Protein AF-A0A6L8RU63-F1 (afdb_monomer)

Sequence (48 aa):
MSTCASMRANVLVVRHCYRADGDVIRIISARKATKAESKEYWRYCHEG

pLDDT: mean 79.76, std 17.38, range [40.94, 96.38]

Mean predicted aligned error: 8.69 Å

Radius of gyration: 14.53 Å; Cα contacts (8 Å, |Δi|>4): 40; chains: 1; bounding box: 20×40×30 Å

Foldseek 3Di:
DDDPPPPVDFDK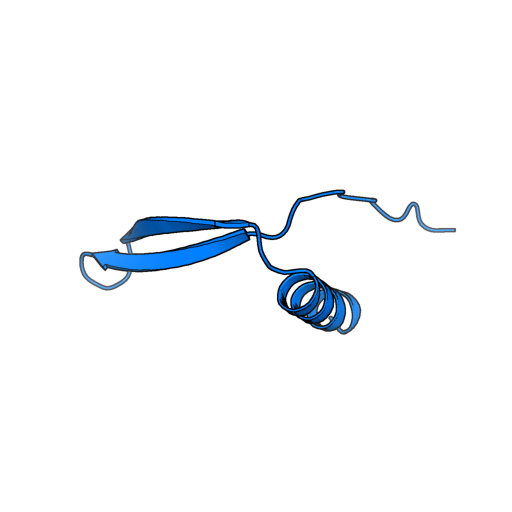DWDWDADPPRPDIDTPDIDGDDPVRVVVVVVVVVVD

Solvent-accessible surface area (backbone atoms only — not comparable to full-atom values): 3194 Å² total; per-residue (Å²): 133,83,84,74,80,81,72,84,70,79,54,66,47,69,47,67,46,70,50,68,101,71,81,36,79,45,77,77,46,75,44,78,41,50,76,66,58,39,51,52,53,52,52,58,64,70,76,105

Structure (mmCIF, N/CA/C/O backbone):
data_AF-A0A6L8RU63-F1
#
_entry.id   AF-A0A6L8RU63-F1
#
loop_
_atom_site.group_PDB
_atom_site.id
_atom_site.type_symbol
_atom_site.label_atom_id
_atom_site.label_alt_id
_atom_site.label_comp_id
_atom_site.label_asym_id
_atom_site.label_entity_id
_atom_site.label_seq_id
_atom_site.pdbx_PDB_ins_code
_atom_site.Cartn_x
_atom_site.Cartn_y
_atom_site.Cartn_z
_atom_site.occupancy
_atom_site.B_iso_or_equiv
_atom_site.auth_seq_id
_atom_site.auth_comp_id
_atom_site.auth_asym_id
_atom_site.auth_atom_id
_atom_site.pdbx_PDB_model_num
ATOM 1 N N . MET A 1 1 ? -1.083 -33.213 -5.637 1.00 40.94 1 MET A N 1
ATOM 2 C CA . MET A 1 1 ? -0.504 -31.959 -6.166 1.00 40.94 1 MET A CA 1
ATOM 3 C C . MET A 1 1 ? -1.502 -30.855 -5.890 1.00 40.94 1 MET A C 1
ATOM 5 O O . MET A 1 1 ? -2.574 -30.847 -6.477 1.00 40.94 1 MET A O 1
ATOM 9 N N . SER A 1 2 ? -1.199 -30.044 -4.884 1.00 45.62 2 SER A N 1
ATOM 10 C CA . SER A 1 2 ? -2.076 -29.031 -4.303 1.00 45.62 2 SER A CA 1
ATOM 11 C C . SER A 1 2 ? -2.510 -28.011 -5.356 1.00 45.62 2 SER A C 1
ATOM 13 O O . SER A 1 2 ? -1.674 -27.447 -6.060 1.00 45.62 2 SER A O 1
ATOM 15 N N . THR A 1 3 ? -3.814 -27.780 -5.479 1.00 49.09 3 THR A N 1
ATOM 16 C CA . THR A 1 3 ? -4.381 -26.727 -6.325 1.00 49.09 3 THR A CA 1
ATOM 17 C C . THR A 1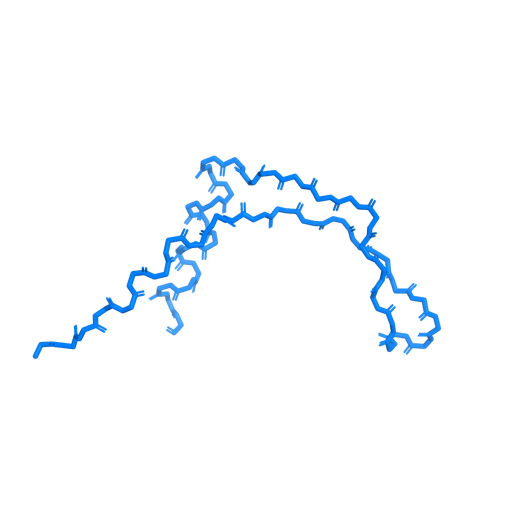 3 ? -3.997 -25.371 -5.740 1.00 49.09 3 THR A C 1
ATOM 19 O O . THR A 1 3 ? -4.668 -24.853 -4.851 1.00 49.09 3 THR A O 1
ATOM 22 N N . CYS A 1 4 ? -2.875 -24.829 -6.217 1.00 42.97 4 CYS A N 1
ATOM 23 C CA . CYS A 1 4 ? -2.447 -23.454 -5.994 1.00 42.97 4 CYS A CA 1
ATOM 24 C C . CYS A 1 4 ? -3.600 -22.523 -6.383 1.00 42.97 4 CYS A C 1
ATOM 26 O O . CYS A 1 4 ? -3.948 -22.399 -7.560 1.00 42.97 4 CYS A O 1
ATOM 28 N N . ALA A 1 5 ? -4.227 -21.905 -5.382 1.00 51.78 5 ALA A N 1
ATOM 29 C CA . ALA A 1 5 ? -5.212 -20.863 -5.585 1.00 51.78 5 ALA A CA 1
ATOM 30 C C . ALA A 1 5 ? -4.498 -19.672 -6.235 1.00 51.78 5 ALA A C 1
ATOM 32 O O . ALA A 1 5 ? -3.932 -18.819 -5.557 1.00 51.78 5 ALA A O 1
ATOM 33 N N . SER A 1 6 ? -4.498 -19.632 -7.569 1.00 52.03 6 SER A N 1
ATOM 34 C CA . SER A 1 6 ? -4.095 -18.468 -8.352 1.00 52.03 6 SER A CA 1
ATOM 35 C C . SER A 1 6 ? -5.112 -17.348 -8.118 1.00 52.03 6 SER A C 1
ATOM 37 O O . SER A 1 6 ? -5.957 -17.041 -8.957 1.00 52.03 6 SER A O 1
ATOM 39 N N . MET A 1 7 ? -5.062 -16.735 -6.938 1.00 52.91 7 MET A N 1
ATOM 40 C CA . MET A 1 7 ? -5.727 -15.472 -6.675 1.00 52.91 7 MET A CA 1
ATOM 41 C C . MET A 1 7 ? -4.923 -14.408 -7.411 1.00 52.91 7 MET A C 1
ATOM 43 O O . MET A 1 7 ? -3.941 -13.870 -6.910 1.00 52.91 7 MET A O 1
ATOM 47 N N . ARG A 1 8 ? -5.337 -14.124 -8.647 1.00 60.56 8 ARG A N 1
ATOM 48 C CA . ARG A 1 8 ? -4.836 -13.040 -9.509 1.00 60.56 8 ARG A CA 1
ATOM 49 C C . ARG A 1 8 ? -5.234 -11.657 -8.955 1.00 60.56 8 ARG A C 1
ATOM 51 O O . ARG A 1 8 ? -5.661 -10.776 -9.697 1.00 60.56 8 ARG A O 1
ATOM 58 N N . ALA A 1 9 ? -5.163 -11.479 -7.639 1.00 65.69 9 ALA A N 1
ATOM 59 C CA . ALA A 1 9 ? -5.473 -10.226 -6.980 1.00 65.69 9 ALA A CA 1
ATOM 60 C C . ALA A 1 9 ? -4.405 -9.194 -7.364 1.00 65.69 9 ALA A C 1
ATOM 62 O O . ALA A 1 9 ? -3.203 -9.435 -7.246 1.00 65.69 9 ALA A O 1
ATOM 63 N N . ASN A 1 10 ? -4.843 -8.045 -7.877 1.00 83.25 10 ASN A N 1
ATOM 64 C CA . ASN A 1 10 ? -3.942 -6.932 -8.148 1.00 83.25 10 ASN A C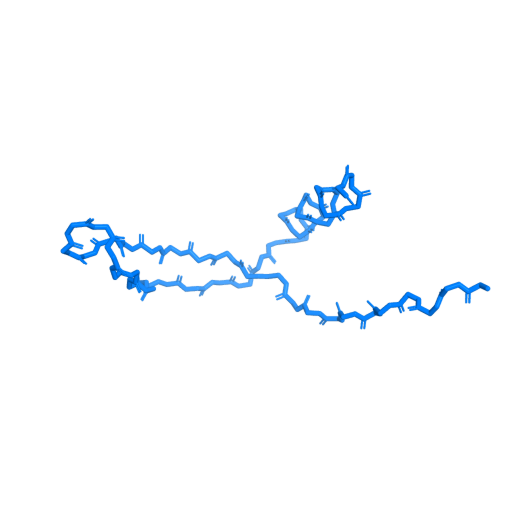A 1
ATOM 65 C C . ASN A 1 10 ? -3.496 -6.330 -6.811 1.00 83.25 10 ASN A C 1
ATOM 67 O O . ASN A 1 10 ? -4.342 -5.925 -6.016 1.00 83.25 10 ASN A O 1
ATOM 71 N N . VAL A 1 11 ? -2.185 -6.236 -6.584 1.00 89.12 11 VAL A N 1
ATOM 72 C CA . VAL A 1 11 ? -1.635 -5.606 -5.377 1.00 89.12 11 VAL A CA 1
ATOM 73 C C . VAL A 1 11 ? -1.900 -4.096 -5.431 1.00 89.12 11 VAL A C 1
ATOM 75 O O . VAL A 1 11 ? -1.644 -3.435 -6.447 1.00 89.12 11 VAL A O 1
ATOM 78 N N . LEU A 1 12 ? -2.428 -3.547 -4.336 1.00 93.81 12 LEU A N 1
ATOM 79 C CA . LEU A 1 12 ? -2.670 -2.117 -4.154 1.00 93.81 12 LEU A CA 1
ATOM 80 C C . LEU A 1 12 ? -1.835 -1.598 -2.988 1.00 93.81 12 LEU A C 1
ATOM 82 O O . LEU A 1 12 ? -1.703 -2.263 -1.966 1.00 93.81 12 LEU A O 1
ATOM 86 N N . VAL A 1 13 ? -1.333 -0.376 -3.134 1.00 93.19 13 VAL A N 1
ATOM 87 C CA . VAL A 1 13 ? -0.715 0.372 -2.038 1.00 93.19 13 VAL A CA 1
ATOM 88 C C . VAL A 1 13 ? -1.741 1.381 -1.541 1.00 93.19 13 VAL A C 1
ATOM 90 O O . VAL A 1 13 ? -2.247 2.190 -2.328 1.00 93.19 13 VAL A O 1
ATOM 93 N N . VAL A 1 14 ? -2.060 1.323 -0.248 1.00 95.44 14 VAL A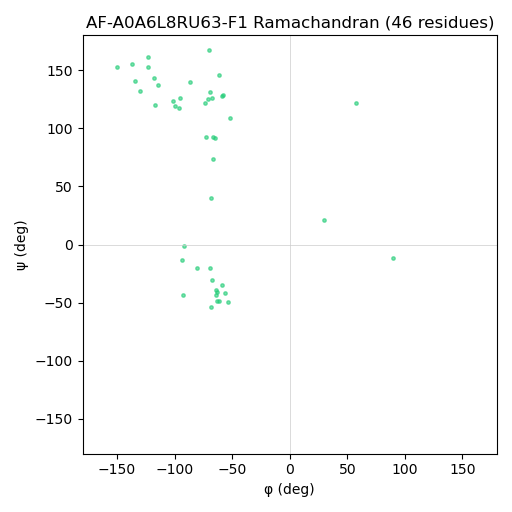 N 1
ATOM 94 C CA . VAL A 1 14 ? -3.055 2.191 0.391 1.00 95.44 14 VAL A CA 1
ATOM 95 C C . VAL A 1 14 ? -2.395 3.107 1.412 1.00 95.44 14 VAL A C 1
ATOM 97 O O . VAL A 1 14 ? -1.560 2.677 2.202 1.00 95.44 14 VAL A O 1
ATOM 100 N N . ARG A 1 15 ? -2.794 4.381 1.424 1.00 95.50 15 ARG A N 1
ATOM 101 C CA . ARG A 1 15 ? -2.556 5.270 2.563 1.00 95.50 15 ARG A CA 1
ATOM 102 C C . ARG A 1 15 ? -3.807 5.250 3.425 1.00 95.50 15 ARG A C 1
ATOM 104 O O . ARG A 1 15 ? -4.892 5.575 2.938 1.00 95.50 15 ARG A O 1
ATOM 111 N N . HIS A 1 16 ? -3.645 4.947 4.704 1.00 93.00 16 HIS A N 1
ATOM 112 C CA . HIS A 1 16 ? -4.726 5.008 5.676 1.00 93.00 16 HIS A CA 1
ATOM 113 C C . HIS A 1 16 ? -4.381 5.934 6.843 1.00 93.00 16 HIS A C 1
ATOM 115 O O . HIS A 1 16 ? -3.218 6.262 7.077 1.00 93.00 16 HIS A O 1
ATOM 121 N N . CYS A 1 17 ? -5.406 6.366 7.567 1.00 90.94 17 CYS A N 1
ATOM 122 C CA . CYS A 1 17 ? -5.265 6.908 8.911 1.00 90.94 17 CYS A CA 1
ATOM 123 C C . CYS A 1 17 ? -6.134 6.116 9.883 1.00 90.94 17 CYS A C 1
ATOM 125 O O . CYS A 1 17 ? -7.163 5.556 9.499 1.00 90.94 17 CYS A O 1
ATOM 127 N N . TYR A 1 18 ? -5.710 6.091 11.141 1.00 91.44 18 TYR A N 1
ATOM 128 C CA . TYR A 1 18 ? -6.533 5.620 12.245 1.00 91.44 18 TYR A CA 1
ATOM 129 C C . TYR A 1 18 ? -7.373 6.786 12.767 1.00 91.44 18 TYR A C 1
ATOM 131 O O . TYR A 1 18 ? -6.889 7.918 12.849 1.00 91.44 18 TYR A O 1
ATOM 139 N N . ARG A 1 19 ? 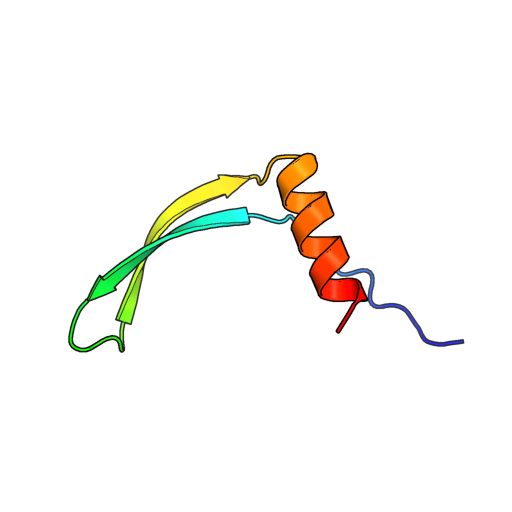-8.634 6.528 13.104 1.00 79.56 19 ARG A N 1
ATOM 140 C CA . ARG A 1 19 ? -9.533 7.494 13.744 1.00 79.56 19 ARG A CA 1
ATOM 141 C C . ARG A 1 19 ? -10.175 6.829 14.954 1.00 79.56 19 ARG A C 1
ATOM 143 O O . ARG A 1 19 ? -10.733 5.760 14.770 1.00 79.56 19 ARG A O 1
ATOM 150 N N . ALA A 1 20 ? -10.166 7.518 16.103 1.00 71.12 20 ALA A N 1
ATOM 151 C CA . ALA A 1 20 ? -10.595 7.016 17.420 1.00 71.12 20 ALA A CA 1
ATOM 152 C C . ALA A 1 20 ? -9.820 5.759 17.849 1.00 71.12 20 ALA A C 1
ATOM 154 O O . ALA A 1 20 ? -9.796 4.798 17.097 1.00 71.12 20 ALA A O 1
ATOM 155 N N . ASP A 1 21 ? -9.141 5.820 18.997 1.00 78.19 21 ASP A N 1
ATOM 156 C CA . ASP A 1 21 ? -8.421 4.756 19.737 1.00 78.19 21 ASP A CA 1
ATOM 157 C C . ASP A 1 21 ? -7.785 3.563 18.967 1.00 78.19 21 ASP A C 1
ATOM 159 O O . ASP A 1 21 ? -7.459 2.540 19.552 1.00 78.19 21 ASP A O 1
ATOM 163 N N . GLY A 1 22 ? -7.519 3.696 17.663 1.00 78.62 22 GLY A N 1
ATOM 164 C CA . GLY A 1 22 ? 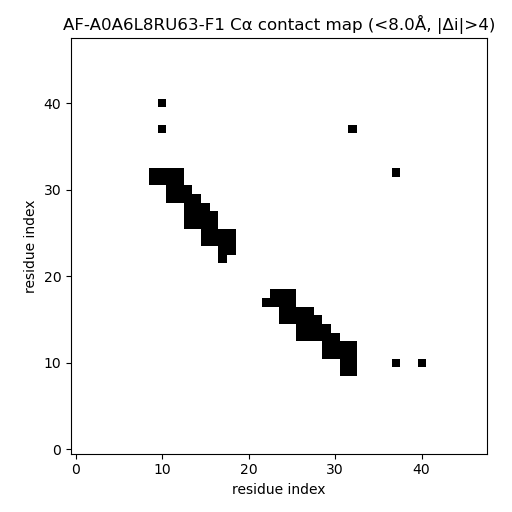-6.979 2.651 16.789 1.00 78.62 22 GLY A CA 1
ATOM 165 C C . GLY A 1 22 ? -8.009 1.751 16.091 1.00 78.62 22 GLY A C 1
ATOM 166 O O . GLY A 1 22 ? -7.627 1.056 15.153 1.00 78.62 22 GLY A O 1
ATOM 167 N N . ASP A 1 23 ? -9.292 1.787 16.458 1.00 84.38 23 ASP A N 1
ATOM 168 C CA . ASP A 1 23 ? -10.274 0.780 16.011 1.00 84.38 23 ASP A CA 1
ATOM 169 C C . ASP A 1 23 ? -10.838 1.011 14.601 1.00 84.38 23 ASP A C 1
ATOM 171 O O . ASP A 1 23 ? -11.351 0.085 13.968 1.00 84.38 23 ASP A O 1
ATOM 175 N N . VAL A 1 24 ? -10.749 2.237 14.069 1.00 90.25 24 VAL A N 1
ATOM 176 C CA . VAL A 1 24 ? -11.287 2.561 12.739 1.00 90.25 24 VAL A CA 1
ATOM 177 C C . VAL A 1 24 ? -10.183 2.994 11.784 1.00 90.25 24 VAL A C 1
ATOM 179 O O . VAL A 1 24 ? -9.529 4.022 11.972 1.00 90.25 24 VAL A O 1
ATOM 182 N N . ILE A 1 25 ? -10.034 2.244 10.689 1.00 92.31 25 ILE A N 1
ATOM 183 C CA . ILE A 1 25 ? -9.115 2.558 9.592 1.00 92.31 25 ILE A CA 1
ATOM 184 C C . ILE A 1 25 ? -9.878 3.286 8.481 1.00 92.31 25 ILE A C 1
ATOM 186 O O . ILE A 1 25 ? -10.766 2.722 7.842 1.00 92.31 25 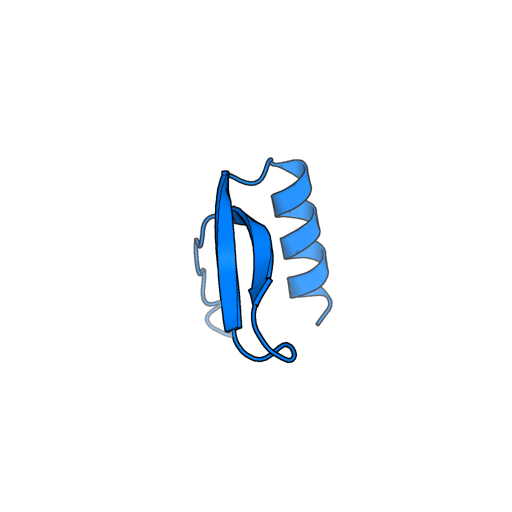ILE A O 1
ATOM 190 N N . ARG A 1 26 ? -9.500 4.534 8.189 1.00 91.38 26 ARG A N 1
ATOM 191 C CA . ARG A 1 26 ? -9.989 5.272 7.017 1.00 91.38 26 ARG A CA 1
ATOM 192 C C . ARG A 1 26 ? -8.949 5.220 5.908 1.00 91.38 26 ARG A C 1
ATOM 194 O O . ARG A 1 26 ? -7.847 5.746 6.050 1.00 91.38 26 ARG A O 1
ATOM 201 N N . ILE A 1 27 ? -9.324 4.645 4.770 1.00 94.12 27 ILE A N 1
ATOM 202 C CA . ILE A 1 27 ? -8.514 4.694 3.551 1.00 94.12 27 ILE A CA 1
ATOM 203 C C . ILE A 1 27 ? -8.619 6.107 2.966 1.00 94.12 27 ILE A C 1
ATOM 205 O O . ILE A 1 27 ? -9.711 6.600 2.690 1.00 94.12 27 ILE A O 1
ATOM 209 N N . ILE A 1 28 ? -7.475 6.771 2.813 1.00 94.19 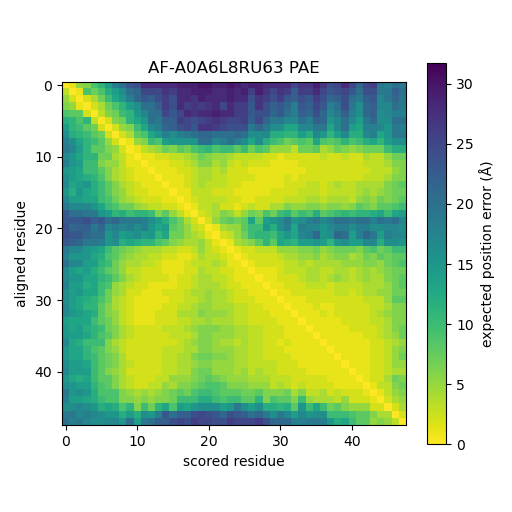28 ILE A N 1
ATOM 210 C CA . ILE A 1 28 ? -7.371 8.131 2.268 1.00 94.19 28 ILE A CA 1
ATOM 211 C C . ILE A 1 28 ? -7.122 8.066 0.765 1.00 94.19 28 ILE A C 1
ATOM 213 O O . ILE A 1 28 ? -7.720 8.812 -0.006 1.00 94.19 28 ILE A O 1
ATOM 217 N N . SER A 1 29 ? -6.227 7.175 0.346 1.00 96.38 29 SER A N 1
ATOM 218 C CA . SER A 1 29 ? -5.929 6.953 -1.061 1.00 96.38 29 SER A CA 1
ATOM 219 C C . SER A 1 29 ? -5.491 5.518 -1.306 1.00 96.38 29 SER A C 1
ATOM 221 O O . SER A 1 29 ? -4.941 4.853 -0.428 1.00 96.38 29 SER A O 1
ATOM 223 N N . ALA A 1 30 ? -5.731 5.055 -2.528 1.00 95.62 30 ALA A N 1
ATOM 224 C CA . ALA A 1 30 ? -5.274 3.770 -3.018 1.00 95.62 30 ALA A CA 1
ATOM 225 C C . ALA A 1 30 ? -4.692 3.963 -4.416 1.00 95.62 30 ALA A C 1
ATOM 227 O O . ALA A 1 30 ? -5.224 4.726 -5.225 1.00 95.62 30 ALA A O 1
ATOM 228 N N . ARG A 1 31 ? -3.595 3.269 -4.707 1.00 95.31 31 ARG A N 1
ATOM 229 C CA . ARG A 1 31 ? -3.028 3.217 -6.053 1.00 95.31 31 ARG A CA 1
ATOM 230 C C . ARG A 1 31 ? -2.601 1.805 -6.403 1.00 95.31 31 ARG A C 1
ATOM 232 O O . ARG A 1 31 ? -2.271 1.009 -5.526 1.00 95.31 31 ARG A O 1
ATOM 239 N N . LYS A 1 32 ? -2.552 1.519 -7.705 1.00 93.75 32 LYS A N 1
ATOM 240 C CA . LYS A 1 32 ? -1.957 0.280 -8.203 1.00 93.75 32 LYS A CA 1
ATOM 241 C C . LYS A 1 32 ? -0.503 0.197 -7.743 1.00 93.75 32 LYS A C 1
ATOM 243 O O . LYS A 1 32 ? 0.256 1.152 -7.942 1.00 93.75 32 LYS A O 1
ATOM 248 N N . ALA A 1 33 ? -0.135 -0.929 -7.141 1.00 93.38 33 ALA A N 1
ATOM 249 C CA . ALA A 1 33 ? 1.247 -1.189 -6.780 1.00 93.38 33 ALA A CA 1
ATOM 250 C C . ALA A 1 33 ? 2.119 -1.209 -8.040 1.00 93.38 33 ALA A C 1
ATOM 252 O O . ALA A 1 33 ? 1.691 -1.625 -9.124 1.00 93.38 33 ALA A O 1
ATOM 253 N N . THR A 1 34 ? 3.359 -0.743 -7.915 1.00 94.56 34 THR A N 1
ATOM 254 C CA . THR A 1 34 ? 4.318 -0.895 -9.011 1.00 94.56 34 THR A CA 1
ATOM 255 C C . THR A 1 34 ? 4.698 -2.373 -9.151 1.00 94.56 34 THR A C 1
ATOM 257 O O . THR A 1 34 ? 4.406 -3.199 -8.280 1.00 94.56 34 THR A O 1
ATOM 260 N N . LYS A 1 35 ? 5.359 -2.737 -10.256 1.00 90.44 35 LYS A N 1
ATOM 261 C CA . LYS A 1 35 ? 5.840 -4.115 -10.454 1.00 90.44 35 LYS A CA 1
ATOM 262 C C . LYS A 1 35 ? 6.812 -4.549 -9.346 1.00 90.44 35 LYS A C 1
ATOM 264 O O . LYS A 1 35 ? 6.790 -5.715 -8.969 1.00 90.44 35 LYS A O 1
ATOM 269 N N . ALA A 1 36 ? 7.628 -3.623 -8.836 1.00 92.44 36 ALA A N 1
ATOM 270 C CA . ALA A 1 36 ? 8.574 -3.880 -7.752 1.00 92.44 36 ALA A CA 1
ATOM 271 C C . ALA A 1 36 ? 7.847 -4.147 -6.425 1.00 92.44 36 ALA A C 1
ATOM 273 O O . ALA A 1 36 ? 8.003 -5.230 -5.875 1.00 92.44 36 ALA A O 1
ATOM 274 N N . GLU A 1 37 ? 6.962 -3.236 -6.005 1.00 92.12 37 GLU A N 1
ATOM 275 C CA . GLU A 1 37 ? 6.135 -3.379 -4.790 1.00 92.12 37 GLU A CA 1
ATOM 276 C C . GLU A 1 37 ? 5.307 -4.672 -4.811 1.00 92.12 37 GLU A C 1
ATOM 278 O O . GLU A 1 37 ? 5.208 -5.396 -3.826 1.00 92.12 37 GLU A O 1
ATOM 283 N N . SER A 1 38 ? 4.737 -5.008 -5.975 1.00 90.25 38 SER A N 1
ATOM 284 C CA . SER A 1 38 ? 3.979 -6.253 -6.139 1.00 90.25 38 SER A CA 1
ATOM 285 C C . SER A 1 38 ? 4.874 -7.480 -5.949 1.00 90.25 38 SER A C 1
ATOM 287 O O . SER A 1 38 ? 4.471 -8.435 -5.296 1.00 90.25 38 SER A O 1
ATOM 289 N N . LYS A 1 39 ? 6.085 -7.475 -6.525 1.00 88.75 39 LYS A N 1
ATOM 290 C CA . LYS A 1 39 ? 7.048 -8.578 -6.389 1.00 88.75 39 LYS A CA 1
ATOM 291 C C . LYS A 1 39 ? 7.488 -8.752 -4.937 1.00 88.75 39 LYS A C 1
ATOM 293 O O . LYS A 1 39 ? 7.617 -9.884 -4.486 1.00 88.75 39 LYS A O 1
ATOM 298 N N . GLU A 1 40 ? 7.711 -7.651 -4.231 1.00 89.12 40 GLU A N 1
ATOM 299 C CA . GLU A 1 40 ? 8.063 -7.663 -2.815 1.00 89.12 40 GLU A CA 1
ATOM 300 C C . GLU A 1 40 ? 6.937 -8.249 -1.957 1.00 89.12 40 GLU A C 1
ATOM 302 O O . GLU A 1 40 ? 7.186 -9.184 -1.200 1.00 89.12 40 GLU A O 1
ATOM 307 N N . TYR A 1 41 ? 5.692 -7.803 -2.152 1.00 87.12 41 TYR A N 1
ATOM 308 C CA . TYR A 1 41 ? 4.523 -8.379 -1.478 1.00 87.12 41 TYR A CA 1
ATOM 309 C C . TYR A 1 41 ? 4.441 -9.901 -1.671 1.00 87.12 41 TYR A C 1
ATOM 311 O O . TYR A 1 41 ? 4.338 -10.650 -0.702 1.00 87.12 41 TYR A O 1
ATOM 319 N N . TRP A 1 42 ? 4.566 -10.378 -2.915 1.00 85.38 42 TRP A N 1
ATOM 320 C CA . TRP A 1 42 ? 4.512 -11.814 -3.210 1.00 85.38 42 TRP A CA 1
ATOM 321 C C . TRP A 1 42 ? 5.702 -12.603 -2.664 1.00 85.38 42 TRP A C 1
ATOM 323 O O . TRP A 1 42 ? 5.532 -13.770 -2.323 1.00 85.38 42 TRP A O 1
ATOM 333 N N . ARG A 1 43 ? 6.889 -11.992 -2.561 1.00 86.19 43 ARG A N 1
ATOM 334 C CA . ARG A 1 43 ? 8.048 -12.615 -1.912 1.00 86.19 43 ARG A CA 1
ATOM 335 C C . ARG A 1 43 ? 7.744 -12.893 -0.441 1.00 86.19 43 ARG A C 1
ATOM 337 O O . ARG A 1 43 ? 7.916 -14.026 -0.011 1.00 86.19 43 ARG A O 1
ATOM 344 N N . TYR A 1 44 ? 7.217 -11.909 0.289 1.00 80.31 44 TYR A N 1
ATOM 345 C CA . TYR A 1 44 ? 6.807 -12.114 1.681 1.00 80.31 44 TYR A CA 1
ATOM 346 C C . TYR A 1 44 ? 5.658 -13.122 1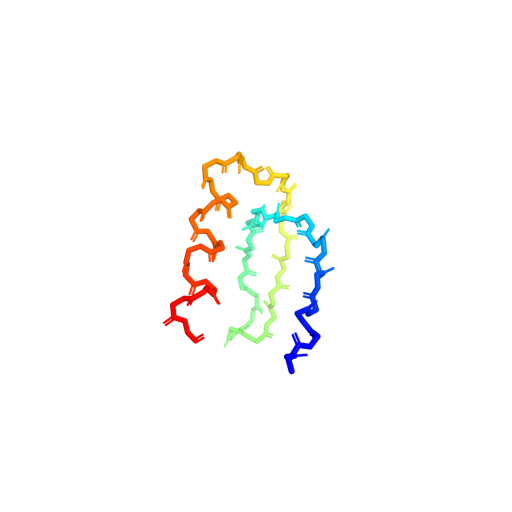.811 1.00 80.31 44 TYR A C 1
ATOM 348 O O . TYR A 1 44 ? 5.684 -13.955 2.708 1.00 80.31 44 TYR A O 1
ATOM 356 N N . CYS A 1 45 ? 4.681 -13.112 0.897 1.00 74.44 45 CYS A N 1
ATOM 357 C CA . CYS A 1 45 ? 3.576 -14.077 0.926 1.00 74.44 45 CYS A CA 1
ATOM 358 C C . CYS A 1 45 ? 3.976 -15.525 0.593 1.00 74.44 45 CYS A C 1
ATOM 360 O O . CYS A 1 45 ? 3.206 -16.426 0.902 1.00 74.44 45 CYS A O 1
ATOM 362 N N . HIS A 1 46 ? 5.115 -15.763 -0.064 1.00 61.62 46 HIS A N 1
ATOM 363 C CA . HIS A 1 46 ? 5.616 -17.115 -0.356 1.00 61.62 46 HIS A CA 1
ATOM 364 C C . HIS A 1 46 ? 6.606 -17.622 0.713 1.00 61.62 46 HIS A C 1
ATOM 366 O O . HIS A 1 46 ? 6.948 -18.802 0.732 1.00 61.62 46 HIS A O 1
ATOM 372 N N . GLU A 1 47 ? 7.097 -16.740 1.586 1.00 54.09 47 GLU A N 1
ATOM 373 C CA . GLU A 1 47 ? 7.999 -17.084 2.695 1.00 54.09 47 GLU A CA 1
ATOM 374 C C . GLU A 1 47 ? 7.246 -17.389 4.012 1.00 54.09 47 GLU A C 1
ATOM 376 O O . GLU A 1 47 ? 7.891 -17.736 5.000 1.00 54.09 47 GLU A O 1
ATOM 381 N N . GLY A 1 48 ? 5.908 -17.294 4.028 1.00 45.88 48 GLY A N 1
ATOM 382 C CA . GLY A 1 48 ? 5.041 -17.579 5.183 1.00 45.88 48 GLY A CA 1
ATOM 383 C C . GLY A 1 48 ? 4.168 -18.817 5.025 1.00 45.88 48 GLY A C 1
ATOM 384 O O . GLY A 1 48 ? 3.814 -19.155 3.873 1.00 45.88 48 GLY A O 1
#

Nearest PDB structures (foldseek):
  2x8k-assembly1_C  TM=5.582E-01  e=6.649E+00  Bacillus phage SPP1
  2x8k-assembly1_A  TM=5.573E-01  e=8.103E+00  Bacillus phage SPP1
  5opt-assembly1_g  TM=3.478E-01  e=5.108E+00  Trypanosoma cruzi strain CL Brener

Secondary structure (DSSP, 8-state):
--------PPPEEEEEEEETTTTEEEEEEEEEPPHHHHHHHHHHHH--